Protein AF-A0A1C9CAT0-F1 (afdb_monomer)

Radius of gyration: 14.09 Å; Cα contacts (8 Å, |Δi|>4): 28; chains: 1; bounding box: 31×22×40 Å

Nearest PDB structures (foldseek):
  7unv-assembly1_1  TM=9.222E-01  e=6.696E-03  Pseudomonas aeruginosa PAO1
  7unw-assembly1_1  TM=9.213E-01  e=6.696E-03  Pseudomonas aeruginosa PAO1
  6qul-assembly1_Z  TM=9.360E-01  e=9.961E-03  Escherichia coli
  7n2u-assembly1_Lc  TM=9.494E-01  e=1.215E-02  Escherichia coli K-12
  8a57-assembly1_2  TM=9.272E-01  e=1.298E-02  Listeria monocytogenes EGD-e

Sequence (65 aa):
MNNNINKLDIEKLQQEIINIKKILLDYRVKQATKQPIKSHEIKKYKKELVRIITIEHQQIIKSNN

Structure (mmCIF, N/CA/C/O backbone):
data_AF-A0A1C9CAT0-F1
#
_entry.id   AF-A0A1C9CAT0-F1
#
loop_
_atom_site.group_PDB
_atom_site.id
_atom_site.type_symbol
_atom_site.label_atom_id
_atom_site.label_alt_id
_atom_site.label_comp_id
_atom_site.label_asym_id
_atom_site.label_entity_id
_atom_site.label_seq_id
_atom_site.pdbx_PDB_ins_code
_atom_site.Cartn_x
_atom_site.Cartn_y
_atom_site.Cartn_z
_atom_site.occupancy
_atom_site.B_iso_or_equiv
_atom_site.auth_seq_id
_atom_site.auth_comp_id
_atom_site.auth_asym_id
_atom_site.auth_atom_id
_atom_site.pdbx_PDB_model_num
ATOM 1 N N . MET A 1 1 ? -7.548 14.766 -5.062 1.00 41.09 1 MET A N 1
ATOM 2 C CA . MET A 1 1 ? -7.491 13.806 -3.934 1.00 41.09 1 MET A CA 1
ATOM 3 C C . MET A 1 1 ? -8.847 13.843 -3.252 1.00 41.09 1 MET A C 1
ATOM 5 O O . MET A 1 1 ? -9.277 14.925 -2.882 1.00 41.09 1 MET A O 1
ATOM 9 N N . ASN A 1 2 ? -9.547 12.711 -3.171 1.00 41.53 2 ASN A N 1
ATOM 10 C CA . ASN A 1 2 ? -10.919 12.659 -2.662 1.00 41.53 2 ASN A CA 1
ATOM 11 C C . ASN A 1 2 ? -10.928 12.859 -1.139 1.00 41.53 2 ASN A C 1
ATOM 13 O O . ASN A 1 2 ? -10.458 12.011 -0.385 1.00 41.53 2 ASN A O 1
ATOM 17 N N . ASN A 1 3 ? -11.469 13.989 -0.684 1.00 54.78 3 ASN A N 1
ATOM 18 C CA . ASN A 1 3 ? -11.498 14.398 0.726 1.00 54.78 3 ASN A CA 1
ATOM 19 C C . ASN A 1 3 ? -12.544 13.646 1.585 1.00 54.78 3 ASN A C 1
ATOM 21 O O . ASN A 1 3 ? -12.778 14.032 2.722 1.00 54.78 3 ASN A O 1
ATOM 25 N N . ASN A 1 4 ? -13.154 12.567 1.075 1.00 58.12 4 ASN A N 1
ATOM 26 C CA . ASN A 1 4 ? -14.294 11.877 1.703 1.00 58.12 4 ASN A CA 1
ATOM 27 C C . ASN A 1 4 ? -14.050 10.388 2.024 1.00 58.12 4 ASN A C 1
ATOM 29 O O . ASN A 1 4 ? -15.006 9.646 2.224 1.00 58.12 4 ASN A O 1
ATOM 33 N N . ILE A 1 5 ? -12.793 9.933 2.114 1.00 61.62 5 ILE A N 1
ATOM 34 C CA . ILE A 1 5 ? -12.479 8.527 2.466 1.00 61.62 5 ILE A CA 1
ATOM 35 C C . ILE A 1 5 ? -13.031 8.164 3.859 1.00 61.62 5 ILE A C 1
ATOM 37 O O . ILE A 1 5 ? -13.430 7.032 4.095 1.00 61.62 5 ILE A O 1
ATOM 41 N N . ASN A 1 6 ? -13.162 9.147 4.752 1.00 60.00 6 ASN A N 1
ATOM 42 C CA . ASN A 1 6 ? -13.655 8.951 6.119 1.00 60.00 6 ASN A CA 1
ATOM 43 C C . ASN A 1 6 ? -15.132 8.514 6.205 1.00 60.00 6 ASN A C 1
ATOM 45 O O . ASN A 1 6 ? -15.574 8.139 7.286 1.00 60.00 6 ASN A O 1
ATOM 49 N N . LYS A 1 7 ? -15.895 8.594 5.104 1.00 68.94 7 LYS A N 1
ATOM 50 C CA . LYS A 1 7 ? -17.307 8.171 5.029 1.00 68.94 7 LYS A CA 1
ATOM 51 C C . LYS A 1 7 ? -17.499 6.825 4.325 1.00 68.94 7 LYS A C 1
ATOM 53 O O . LYS A 1 7 ? -18.637 6.423 4.100 1.00 68.94 7 LYS A O 1
ATOM 58 N N . LEU A 1 8 ? -16.416 6.175 3.897 1.00 72.75 8 LEU A N 1
ATOM 59 C CA . LEU A 1 8 ? -16.514 4.852 3.294 1.00 72.75 8 LEU A CA 1
ATOM 60 C C . LEU A 1 8 ? -16.820 3.816 4.370 1.00 72.75 8 LEU A C 1
ATOM 62 O O . LEU A 1 8 ? -16.315 3.896 5.488 1.00 72.75 8 LEU A O 1
ATOM 66 N N . ASP A 1 9 ? -17.647 2.860 3.968 1.00 84.69 9 ASP A N 1
ATOM 67 C CA . ASP A 1 9 ? -17.908 1.635 4.704 1.00 84.69 9 ASP A CA 1
ATOM 68 C C . ASP A 1 9 ? -16.628 0.792 4.814 1.00 84.69 9 ASP A C 1
ATOM 70 O O . ASP A 1 9 ? -15.785 0.826 3.907 1.00 84.69 9 ASP A O 1
ATOM 74 N N . ILE A 1 10 ? -16.491 0.028 5.896 1.00 86.50 10 ILE A N 1
ATOM 75 C CA . ILE A 1 10 ? -15.307 -0.794 6.185 1.00 86.50 10 ILE A CA 1
ATOM 76 C C . ILE A 1 10 ? -15.054 -1.771 5.033 1.00 86.50 10 I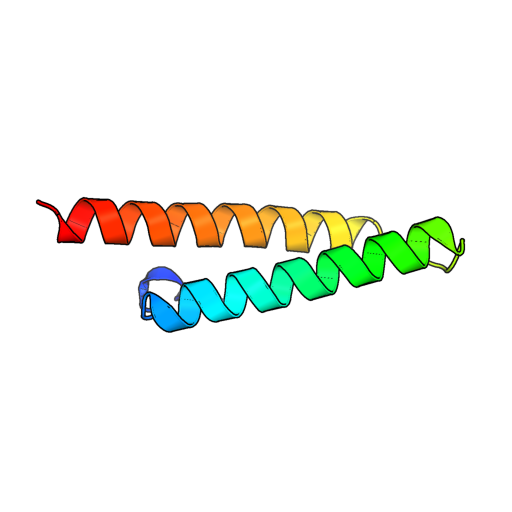LE A C 1
ATOM 78 O O . ILE A 1 10 ? -13.923 -1.886 4.560 1.00 86.50 10 ILE A O 1
ATOM 82 N N . GLU A 1 11 ? -16.108 -2.387 4.493 1.00 88.81 11 GLU A N 1
ATOM 83 C CA . GLU A 1 11 ? -16.005 -3.291 3.341 1.00 88.81 11 GLU A CA 1
ATOM 84 C C . GLU A 1 11 ? -15.411 -2.594 2.108 1.00 88.81 11 GLU A C 1
ATOM 86 O O . GLU A 1 11 ? -14.574 -3.150 1.391 1.00 88.81 11 GLU A O 1
ATOM 91 N N . LYS A 1 12 ? -15.780 -1.329 1.877 1.00 90.06 12 LYS A N 1
ATOM 92 C CA . LYS A 1 12 ? -15.233 -0.539 0.766 1.00 90.06 12 LYS A CA 1
ATOM 93 C C . LYS A 1 12 ? -13.780 -0.149 1.008 1.00 90.06 12 LYS A C 1
ATOM 95 O O . LYS A 1 12 ? -12.999 -0.141 0.057 1.00 90.06 12 LYS A O 1
ATOM 100 N N . LEU A 1 13 ? -13.401 0.154 2.252 1.00 91.00 13 LEU A N 1
ATOM 101 C CA . LEU A 1 13 ? -12.000 0.399 2.611 1.00 91.00 13 LEU A CA 1
ATOM 102 C C . LEU A 1 13 ? -11.151 -0.854 2.358 1.00 91.00 13 LEU A C 1
ATOM 104 O O . LEU A 1 13 ? -10.086 -0.756 1.749 1.00 91.00 13 LEU A O 1
ATOM 108 N N . GLN A 1 14 ? -11.649 -2.032 2.733 1.00 93.19 14 GLN A N 1
ATOM 109 C CA . GLN A 1 14 ? -10.974 -3.310 2.493 1.00 93.19 14 GLN A CA 1
ATOM 110 C C . GLN A 1 14 ? -10.835 -3.623 1.005 1.00 93.19 14 GLN A C 1
ATOM 112 O O . GLN A 1 14 ? -9.750 -4.002 0.546 1.00 93.19 14 GLN A O 1
ATOM 117 N N . GLN A 1 15 ? -11.897 -3.403 0.230 1.00 95.19 15 GLN A N 1
ATOM 118 C CA . GLN A 1 15 ? -11.847 -3.572 -1.217 1.00 95.19 15 GLN A CA 1
ATOM 119 C C . GLN A 1 15 ? -10.794 -2.650 -1.849 1.00 95.19 15 GLN A C 1
ATOM 121 O O . GLN A 1 15 ? -10.025 -3.082 -2.713 1.00 95.19 15 GLN A O 1
ATOM 126 N N . GLU A 1 16 ? -10.698 -1.406 -1.380 1.00 93.81 16 GLU A N 1
ATOM 127 C CA . GLU A 1 16 ? -9.716 -0.450 -1.884 1.00 93.81 16 GLU A CA 1
ATOM 128 C C . GLU A 1 16 ? -8.278 -0.810 -1.480 1.00 93.81 16 GLU A C 1
ATOM 130 O O . GLU A 1 16 ? -7.359 -0.721 -2.299 1.00 93.81 16 GLU A O 1
ATOM 135 N N . ILE A 1 17 ? -8.071 -1.330 -0.266 1.00 95.50 17 ILE A N 1
ATOM 136 C CA . ILE A 1 17 ? -6.781 -1.895 0.160 1.00 95.50 17 ILE A CA 1
ATOM 137 C C . ILE A 1 17 ? -6.340 -3.007 -0.799 1.00 95.50 17 ILE A C 1
ATOM 139 O O . ILE A 1 17 ? -5.175 -3.044 -1.211 1.00 95.50 17 ILE A O 1
ATOM 143 N N . ILE A 1 18 ? -7.250 -3.913 -1.169 1.00 97.06 18 ILE A N 1
ATOM 144 C CA . ILE A 1 18 ? -6.960 -5.004 -2.110 1.00 97.06 18 ILE A CA 1
ATOM 145 C C . ILE A 1 18 ? -6.605 -4.440 -3.490 1.00 97.06 18 ILE A C 1
ATOM 147 O O . ILE A 1 18 ? -5.616 -4.874 -4.090 1.00 97.06 18 ILE A O 1
ATOM 151 N N . ASN A 1 19 ? -7.359 -3.455 -3.980 1.00 96.94 19 ASN A N 1
ATOM 152 C CA . ASN A 1 19 ? -7.104 -2.812 -5.270 1.00 96.94 19 ASN A CA 1
ATOM 153 C C . ASN A 1 19 ? -5.710 -2.169 -5.313 1.00 96.94 19 ASN A C 1
ATOM 155 O O . ASN A 1 19 ? -4.924 -2.439 -6.225 1.00 96.94 19 ASN A O 1
ATOM 159 N N . ILE A 1 20 ? -5.347 -1.397 -4.287 1.00 96.69 20 ILE A N 1
ATOM 160 C CA . ILE A 1 20 ? -4.034 -0.744 -4.213 1.00 96.69 20 ILE A CA 1
ATOM 161 C C . ILE A 1 20 ? -2.907 -1.775 -4.088 1.00 96.69 20 ILE A C 1
ATOM 163 O O . ILE A 1 20 ? -1.859 -1.627 -4.722 1.00 96.69 20 ILE A O 1
ATOM 167 N N . LYS A 1 21 ? -3.107 -2.860 -3.327 1.00 97.38 21 LYS A N 1
ATOM 168 C CA . LYS A 1 21 ? -2.134 -3.963 -3.248 1.00 97.38 21 LYS A CA 1
ATOM 169 C C . LYS A 1 21 ? -1.899 -4.616 -4.615 1.00 97.38 21 LYS A C 1
ATOM 171 O O . LYS A 1 2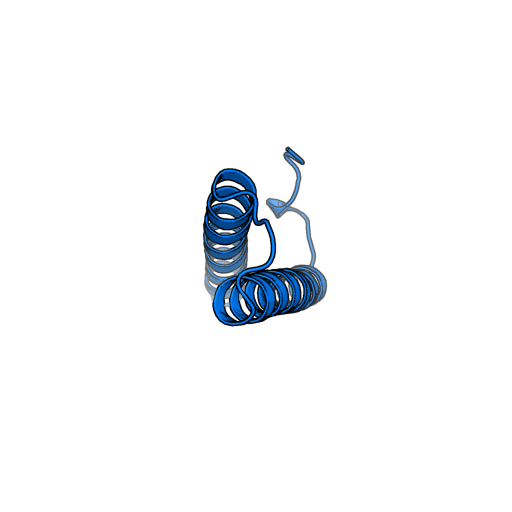1 ? -0.744 -4.880 -4.949 1.00 97.38 21 LYS A O 1
ATOM 176 N N . LYS A 1 22 ? -2.948 -4.819 -5.423 1.00 98.00 22 LYS A N 1
ATOM 177 C CA . LYS A 1 22 ? -2.824 -5.328 -6.804 1.00 98.00 22 LYS A CA 1
ATOM 178 C C . LYS A 1 22 ? -2.019 -4.375 -7.691 1.00 98.00 22 LYS A C 1
ATOM 180 O O . LYS A 1 22 ? -1.115 -4.820 -8.390 1.00 98.00 22 LYS A O 1
ATOM 185 N N . ILE A 1 23 ? -2.282 -3.071 -7.607 1.00 96.56 23 ILE A N 1
ATOM 186 C CA . ILE A 1 23 ? -1.527 -2.048 -8.352 1.00 96.56 23 ILE A CA 1
ATOM 187 C C . ILE A 1 23 ? -0.043 -2.066 -7.956 1.00 96.56 23 ILE A C 1
ATOM 189 O O . ILE A 1 23 ? 0.843 -2.046 -8.807 1.00 96.56 23 ILE A O 1
ATOM 193 N N . LEU A 1 24 ? 0.256 -2.138 -6.657 1.00 96.75 24 LEU A N 1
ATOM 194 C CA . LEU A 1 24 ? 1.636 -2.217 -6.175 1.00 96.75 24 LEU A CA 1
ATOM 195 C C . LEU A 1 24 ? 2.333 -3.516 -6.602 1.00 96.75 24 LEU A C 1
ATOM 197 O O . LEU A 1 24 ? 3.540 -3.489 -6.847 1.00 96.75 24 LEU A O 1
ATOM 201 N N . LEU A 1 25 ? 1.604 -4.631 -6.701 1.00 97.25 25 LEU A N 1
ATOM 202 C CA . LEU A 1 25 ? 2.126 -5.887 -7.239 1.00 97.25 25 LEU A CA 1
ATOM 203 C C . LEU A 1 25 ? 2.489 -5.744 -8.721 1.00 97.25 25 LEU A C 1
ATOM 205 O O . LEU A 1 25 ? 3.601 -6.105 -9.098 1.00 97.25 25 LEU A O 1
ATOM 209 N N . ASP A 1 26 ? 1.608 -5.154 -9.527 1.00 96.62 26 ASP A N 1
ATOM 210 C CA . ASP A 1 26 ? 1.876 -4.864 -10.940 1.00 96.62 26 ASP A CA 1
ATOM 211 C C . ASP A 1 26 ? 3.142 -4.006 -11.100 1.00 96.62 26 ASP A C 1
ATOM 213 O O . ASP A 1 26 ? 4.052 -4.370 -11.843 1.00 96.62 26 ASP A O 1
ATOM 217 N N . TYR A 1 27 ? 3.298 -2.943 -10.304 1.00 96.12 27 TYR A N 1
ATOM 218 C CA . TYR A 1 27 ? 4.532 -2.148 -10.316 1.00 96.12 27 TYR A CA 1
ATOM 219 C C . TYR A 1 27 ? 5.792 -2.957 -9.979 1.00 96.12 27 TYR A C 1
ATOM 221 O O . TYR A 1 27 ? 6.844 -2.697 -10.565 1.00 96.12 27 TYR A O 1
ATOM 229 N N . ARG A 1 28 ? 5.717 -3.934 -9.065 1.00 95.06 28 ARG A N 1
ATOM 230 C CA . ARG A 1 28 ? 6.856 -4.818 -8.747 1.00 95.06 28 ARG A CA 1
ATOM 231 C C . ARG A 1 28 ? 7.191 -5.744 -9.912 1.00 95.06 28 ARG A C 1
ATOM 233 O O . ARG A 1 28 ? 8.368 -5.909 -10.219 1.00 95.06 28 ARG A O 1
ATOM 240 N N . VAL A 1 29 ? 6.182 -6.301 -10.583 1.00 96.94 29 VAL A N 1
ATOM 241 C CA . VAL A 1 29 ? 6.377 -7.134 -11.782 1.00 96.94 29 VAL A CA 1
ATOM 242 C C . VAL A 1 29 ? 7.013 -6.309 -12.902 1.00 96.94 29 VAL A C 1
ATOM 244 O O . VAL A 1 29 ? 8.000 -6.734 -13.505 1.00 96.94 29 VAL A O 1
ATOM 247 N N . LYS A 1 30 ? 6.521 -5.089 -13.131 1.00 95.25 30 LYS A N 1
ATOM 248 C CA . LYS A 1 30 ? 7.087 -4.151 -14.111 1.00 95.25 30 LYS A CA 1
ATOM 249 C C . LYS A 1 30 ? 8.532 -3.779 -13.786 1.00 95.25 30 LYS A C 1
ATOM 251 O O . LYS A 1 30 ? 9.383 -3.772 -14.669 1.00 95.25 30 LYS A O 1
ATOM 256 N N . GLN A 1 31 ? 8.836 -3.537 -12.511 1.00 93.88 31 GLN A N 1
ATOM 257 C CA . GLN A 1 31 ? 10.199 -3.264 -12.059 1.00 93.88 31 GLN A CA 1
ATOM 258 C C . GLN A 1 31 ? 11.130 -4.462 -12.295 1.00 93.88 31 GLN A C 1
ATOM 260 O O . GLN A 1 31 ? 12.230 -4.284 -12.814 1.00 93.88 31 GLN A O 1
ATOM 265 N N . ALA A 1 32 ? 10.685 -5.674 -11.955 1.00 96.12 32 ALA A N 1
ATOM 266 C CA . ALA A 1 32 ? 11.458 -6.900 -12.158 1.00 96.12 32 ALA A CA 1
ATOM 267 C C . ALA A 1 32 ? 11.719 -7.180 -13.647 1.00 96.12 32 ALA A C 1
ATOM 269 O O . ALA A 1 32 ? 12.807 -7.608 -14.021 1.00 96.12 32 ALA 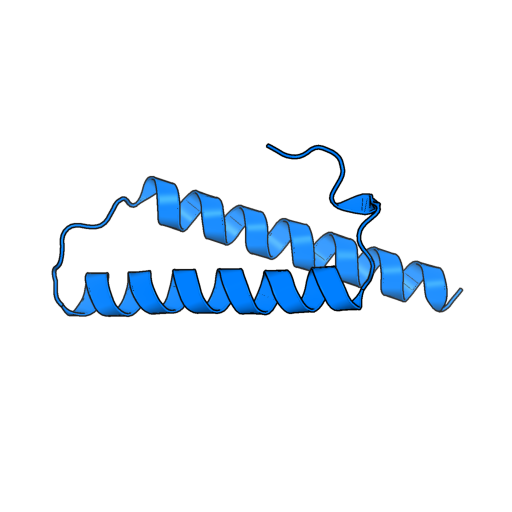A O 1
ATOM 270 N N . THR A 1 33 ? 10.748 -6.868 -14.507 1.00 96.94 33 THR A N 1
ATOM 271 C CA . THR A 1 33 ? 10.854 -7.015 -15.968 1.00 96.94 33 THR A CA 1
ATOM 272 C C . THR A 1 33 ? 11.544 -5.831 -16.655 1.00 96.94 33 THR A C 1
ATOM 274 O O . THR A 1 33 ? 11.598 -5.787 -17.882 1.00 96.94 33 THR A O 1
ATOM 277 N N . LYS A 1 34 ? 12.096 -4.876 -15.888 1.00 93.44 34 LYS A N 1
ATOM 278 C CA . LYS A 1 34 ? 12.754 -3.651 -16.384 1.00 93.44 34 LYS A CA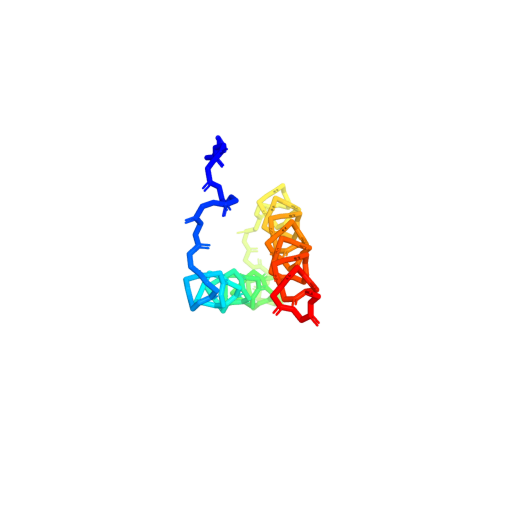 1
ATOM 279 C C . LYS A 1 34 ? 11.873 -2.814 -17.324 1.00 93.44 34 LYS A C 1
ATOM 281 O O . LYS A 1 34 ? 12.380 -2.073 -18.164 1.00 93.44 34 LYS A O 1
ATOM 286 N N . GLN A 1 35 ? 10.554 -2.908 -17.173 1.00 93.75 35 GLN A N 1
ATOM 287 C CA . GLN A 1 35 ? 9.619 -2.048 -17.884 1.00 93.75 35 GLN A CA 1
ATOM 288 C C . GLN A 1 35 ? 9.697 -0.610 -17.347 1.00 93.75 35 GLN A C 1
ATOM 290 O O . GLN A 1 35 ? 10.014 -0.397 -16.171 1.00 93.75 35 GLN A O 1
ATOM 295 N N . PRO A 1 36 ? 9.387 0.399 -18.179 1.00 92.12 36 PRO A N 1
ATOM 296 C CA . PRO A 1 36 ? 9.367 1.785 -17.734 1.00 92.12 36 PRO A CA 1
ATOM 297 C C . PRO A 1 36 ? 8.292 1.986 -16.658 1.00 92.12 36 PRO A C 1
ATOM 299 O O . PRO A 1 36 ? 7.102 1.773 -16.890 1.00 92.12 36 PRO A O 1
ATOM 302 N N . ILE A 1 37 ? 8.713 2.429 -15.472 1.00 93.62 37 ILE A N 1
ATOM 303 C CA . ILE A 1 37 ? 7.830 2.698 -14.333 1.00 93.62 37 ILE A CA 1
ATOM 304 C C . ILE A 1 37 ? 7.958 4.140 -13.853 1.00 93.62 37 ILE A C 1
ATOM 306 O O . ILE A 1 37 ? 9.031 4.741 -13.855 1.00 93.62 37 ILE A O 1
ATOM 310 N N . LYS A 1 38 ? 6.840 4.697 -13.387 1.00 92.75 38 LYS A N 1
ATOM 311 C CA . LYS A 1 38 ? 6.787 6.033 -12.792 1.00 92.75 38 LYS A CA 1
ATOM 312 C C . LYS A 1 38 ? 6.951 5.928 -11.277 1.00 92.75 38 LYS A C 1
ATOM 314 O O . LYS A 1 38 ? 5.998 5.631 -10.561 1.00 92.75 38 LYS A O 1
ATOM 319 N N . SER A 1 39 ? 8.147 6.218 -10.764 1.00 91.50 39 SER A N 1
ATOM 320 C CA . SER A 1 39 ? 8.453 6.120 -9.324 1.00 91.50 39 SER A CA 1
ATOM 321 C C . SER A 1 39 ? 7.537 6.976 -8.436 1.00 91.50 39 SER A C 1
ATOM 323 O O . SER A 1 39 ? 7.221 6.587 -7.310 1.00 91.50 39 SER A O 1
ATOM 325 N N . HIS A 1 40 ? 7.074 8.129 -8.936 1.00 93.94 40 HIS A N 1
ATOM 326 C CA . HIS A 1 40 ? 6.144 8.995 -8.205 1.00 93.94 40 HIS A CA 1
ATOM 327 C C . HIS A 1 40 ? 4.766 8.349 -8.008 1.00 93.94 40 HIS A C 1
ATOM 329 O O . HIS A 1 40 ? 4.178 8.517 -6.940 1.00 93.94 40 HIS A O 1
ATOM 335 N N . GLU A 1 41 ? 4.290 7.555 -8.971 1.00 93.56 41 GLU A N 1
ATOM 336 C CA . GLU A 1 41 ? 3.029 6.819 -8.842 1.00 93.56 41 GLU A CA 1
ATOM 337 C C . GLU A 1 41 ? 3.144 5.743 -7.760 1.00 93.56 41 GLU A C 1
ATOM 339 O O . GLU A 1 41 ? 2.297 5.665 -6.874 1.00 93.56 41 GLU A O 1
ATOM 344 N N . ILE A 1 42 ? 4.247 4.990 -7.725 1.00 94.69 42 ILE A N 1
ATOM 345 C CA . ILE A 1 42 ? 4.490 3.997 -6.664 1.00 94.69 42 ILE A CA 1
ATOM 346 C C . ILE A 1 42 ? 4.465 4.667 -5.282 1.00 94.69 42 ILE A C 1
ATOM 348 O O . ILE A 1 42 ? 3.838 4.163 -4.347 1.00 94.69 42 ILE A O 1
ATOM 352 N N . LYS A 1 43 ? 5.129 5.823 -5.138 1.00 95.44 43 LYS A N 1
ATOM 353 C CA . LYS A 1 43 ? 5.131 6.596 -3.885 1.00 95.44 43 LYS A CA 1
ATOM 354 C C . LYS A 1 43 ? 3.723 7.062 -3.503 1.00 95.44 43 LYS A C 1
ATOM 356 O O . LYS A 1 43 ? 3.377 7.011 -2.323 1.00 95.44 43 LYS A O 1
ATOM 361 N N . LYS A 1 44 ? 2.926 7.505 -4.475 1.00 96.00 44 LYS A N 1
ATOM 362 C CA . LYS A 1 44 ? 1.535 7.930 -4.282 1.00 96.00 44 LYS A CA 1
ATOM 363 C C . LYS A 1 44 ? 0.668 6.777 -3.767 1.00 96.00 44 LYS A C 1
ATOM 365 O O . LYS A 1 44 ? 0.091 6.921 -2.694 1.00 96.00 44 LYS A O 1
ATOM 370 N N . TYR A 1 45 ? 0.678 5.625 -4.437 1.00 96.00 45 TYR A N 1
ATOM 371 C CA . TYR A 1 45 ? -0.109 4.455 -4.022 1.00 96.00 45 TYR A CA 1
ATOM 372 C C . TYR A 1 45 ? 0.318 3.903 -2.658 1.00 96.00 45 TYR A C 1
ATOM 374 O O . TYR A 1 45 ? -0.527 3.513 -1.858 1.00 96.00 45 TYR A O 1
ATOM 382 N N . LYS A 1 46 ? 1.618 3.926 -2.328 1.00 95.88 46 LYS A N 1
ATOM 383 C CA . LYS A 1 46 ? 2.085 3.561 -0.978 1.00 95.88 46 LYS A CA 1
ATOM 384 C C . LYS A 1 46 ? 1.517 4.489 0.099 1.00 95.88 46 LYS A C 1
ATOM 386 O O . LYS A 1 46 ?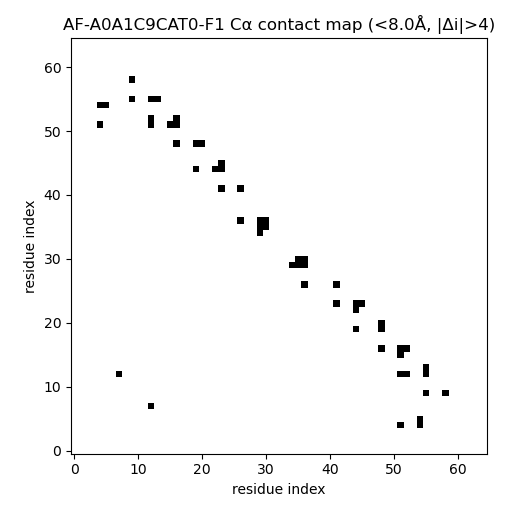 1.070 4.010 1.136 1.00 95.88 46 LYS A O 1
ATOM 391 N N . LYS A 1 47 ? 1.533 5.807 -0.136 1.00 96.25 47 LYS A N 1
ATOM 392 C CA . LYS A 1 47 ? 0.953 6.785 0.801 1.00 96.25 47 LYS A CA 1
ATOM 393 C C . LYS A 1 47 ? -0.554 6.590 0.958 1.00 96.25 47 LYS A C 1
ATOM 395 O O . LYS A 1 47 ? -1.069 6.692 2.066 1.00 96.25 47 LYS A O 1
ATOM 400 N N . GLU A 1 48 ? -1.240 6.316 -0.144 1.00 94.44 48 GLU A N 1
ATOM 401 C CA . GLU A 1 48 ? -2.679 6.068 -0.159 1.00 94.44 48 GLU A CA 1
ATOM 402 C C . GLU A 1 48 ? -3.050 4.801 0.617 1.00 94.44 48 GLU A C 1
ATOM 404 O O . GLU A 1 48 ? -3.939 4.852 1.463 1.00 94.44 48 GLU A O 1
ATOM 409 N N . LEU A 1 49 ? -2.289 3.715 0.437 1.00 96.38 49 LEU A N 1
ATOM 410 C CA . LEU A 1 49 ? -2.459 2.479 1.200 1.00 96.38 49 LEU A CA 1
ATOM 411 C C . LEU A 1 49 ? -2.357 2.721 2.710 1.00 96.38 49 LEU A C 1
ATOM 413 O O . LEU A 1 49 ? -3.233 2.301 3.459 1.00 96.38 49 LEU A O 1
ATOM 417 N N . VAL A 1 50 ? -1.304 3.419 3.152 1.00 95.88 50 VAL A N 1
ATOM 418 C CA . VAL A 1 50 ? -1.113 3.739 4.577 1.00 95.88 50 VAL A CA 1
ATOM 419 C C . VAL A 1 50 ? -2.291 4.554 5.106 1.00 95.88 50 VAL A C 1
ATOM 421 O O . VAL A 1 50 ? -2.831 4.223 6.155 1.00 95.88 50 VAL A O 1
ATOM 424 N N . ARG A 1 51 ? -2.736 5.573 4.359 1.00 94.19 51 ARG A N 1
ATOM 425 C CA . ARG A 1 51 ? -3.874 6.414 4.753 1.00 94.19 51 ARG A CA 1
ATOM 426 C C . ARG A 1 51 ? -5.151 5.595 4.953 1.00 94.19 51 ARG A C 1
ATOM 428 O O . ARG A 1 51 ? -5.846 5.812 5.940 1.00 94.19 51 ARG A O 1
ATOM 435 N N . ILE A 1 52 ? -5.461 4.687 4.031 1.00 93.50 52 ILE A N 1
ATOM 436 C CA . ILE A 1 52 ? -6.684 3.876 4.097 1.00 93.50 52 ILE A CA 1
ATOM 437 C C . ILE A 1 52 ? -6.629 2.903 5.279 1.00 93.50 52 ILE A C 1
ATOM 439 O O . ILE A 1 52 ? -7.593 2.837 6.033 1.00 93.50 52 ILE A O 1
ATOM 443 N N . ILE A 1 53 ? -5.489 2.240 5.504 1.00 94.50 53 ILE A N 1
ATOM 444 C CA . ILE A 1 53 ? -5.292 1.344 6.659 1.00 94.50 53 ILE A CA 1
ATOM 445 C C . ILE A 1 53 ? -5.461 2.107 7.979 1.00 94.50 53 ILE A C 1
ATOM 447 O O . ILE A 1 53 ? -6.087 1.610 8.911 1.00 94.50 53 ILE A O 1
ATOM 451 N N . THR A 1 54 ? -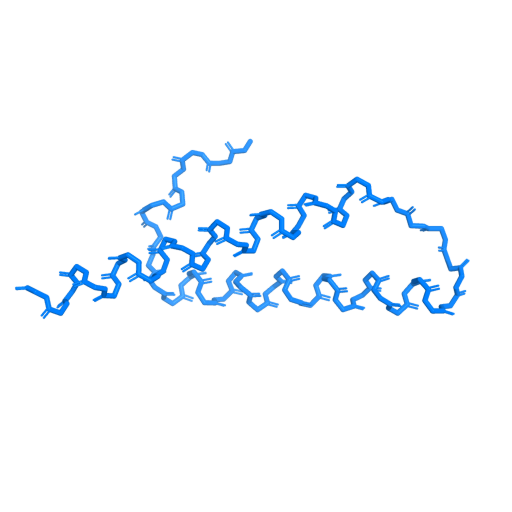4.928 3.329 8.072 1.00 94.50 54 THR A N 1
ATOM 452 C CA . THR A 1 54 ? -5.109 4.166 9.266 1.00 94.50 54 THR A CA 1
ATOM 453 C C . THR A 1 54 ? -6.582 4.481 9.521 1.00 94.50 54 THR A C 1
ATOM 455 O O . THR A 1 54 ? -7.029 4.375 10.660 1.00 94.50 54 THR A O 1
ATOM 458 N N . ILE A 1 55 ? -7.337 4.849 8.482 1.00 91.88 55 ILE A N 1
ATOM 459 C 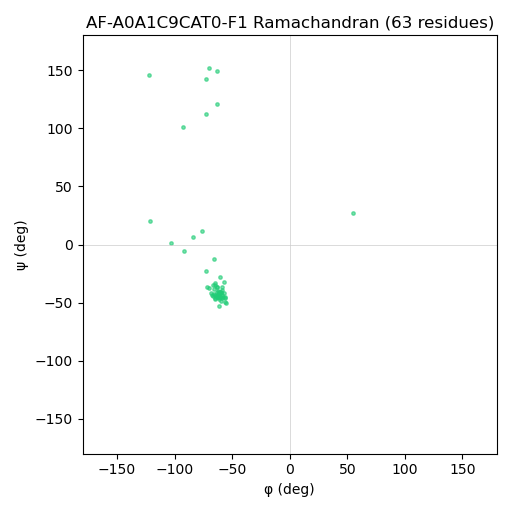CA . ILE A 1 55 ? -8.767 5.165 8.605 1.00 91.88 55 ILE A CA 1
ATOM 460 C C . ILE A 1 55 ? -9.561 3.920 9.013 1.00 91.88 55 ILE A C 1
ATOM 462 O O . ILE A 1 55 ? -10.362 4.002 9.941 1.00 91.88 55 ILE A O 1
ATOM 466 N N . GLU A 1 56 ? -9.309 2.775 8.373 1.00 92.31 56 GLU A N 1
ATOM 467 C CA . GLU A 1 56 ? -9.935 1.492 8.724 1.00 92.31 56 GLU A CA 1
ATOM 468 C C . GLU A 1 56 ? -9.702 1.163 10.205 1.00 92.31 56 GLU A C 1
ATOM 470 O O . GLU A 1 56 ? -10.646 0.914 10.953 1.00 92.31 56 GLU A O 1
ATOM 475 N N . HIS A 1 57 ? -8.452 1.248 10.662 1.00 93.31 57 HIS A N 1
ATOM 476 C CA . HIS A 1 57 ? -8.102 0.957 12.048 1.00 93.31 57 HIS A CA 1
ATOM 477 C C . HIS A 1 57 ? -8.793 1.901 13.044 1.00 93.31 57 HIS A C 1
ATOM 479 O O . HIS A 1 57 ? -9.310 1.455 14.068 1.00 93.31 57 HIS A O 1
ATOM 485 N N . GLN A 1 58 ? -8.853 3.200 12.733 1.00 91.69 58 GLN A N 1
ATOM 486 C CA . GLN A 1 58 ? -9.566 4.185 13.552 1.00 91.69 58 GLN A CA 1
ATOM 487 C C . GLN A 1 58 ? -11.070 3.894 13.633 1.00 91.69 58 GLN A C 1
ATOM 489 O O . GLN A 1 58 ? -11.658 4.039 14.705 1.00 91.69 58 GLN A O 1
ATOM 494 N N . GLN A 1 59 ? -11.695 3.475 12.528 1.00 90.00 59 GLN A N 1
ATOM 495 C CA . GLN A 1 59 ? -13.109 3.094 12.513 1.00 90.00 59 GLN A CA 1
ATOM 496 C C . GLN A 1 59 ? -13.369 1.845 13.363 1.00 90.00 59 GLN A C 1
ATOM 498 O O . GLN A 1 59 ? -14.314 1.843 14.148 1.00 90.00 59 GLN A O 1
ATOM 503 N N . ILE A 1 60 ? -12.503 0.830 13.276 1.00 89.56 60 ILE A N 1
ATOM 504 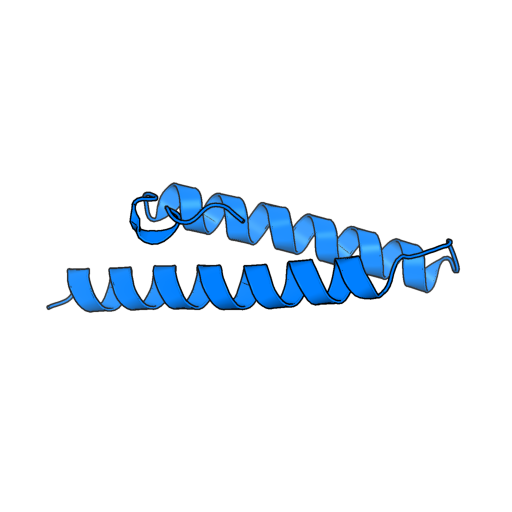C CA . ILE A 1 60 ? -12.605 -0.392 14.090 1.00 89.56 60 ILE A CA 1
ATOM 505 C C . ILE A 1 60 ? -12.482 -0.063 15.584 1.00 89.56 60 ILE A C 1
ATOM 507 O O . ILE A 1 60 ? -13.318 -0.494 16.373 1.00 89.56 60 ILE A O 1
ATOM 511 N N . ILE A 1 61 ? -11.490 0.745 15.981 1.00 92.56 61 ILE A N 1
ATOM 512 C CA . ILE A 1 61 ? -11.336 1.177 17.383 1.00 92.56 61 ILE A CA 1
ATOM 513 C C . ILE A 1 61 ? -12.581 1.926 17.863 1.00 92.56 61 ILE A C 1
ATOM 515 O O . ILE A 1 61 ? -13.045 1.690 18.974 1.00 92.56 61 ILE A O 1
ATOM 519 N N . LYS A 1 62 ? -13.129 2.823 17.034 1.00 89.00 62 LYS A N 1
ATOM 520 C CA . LYS A 1 62 ? -14.343 3.572 17.374 1.00 89.00 62 LYS A CA 1
ATOM 521 C C . LYS A 1 62 ? -15.564 2.661 17.520 1.00 89.00 62 LYS A C 1
ATOM 523 O O . LYS A 1 62 ? -16.409 2.956 18.346 1.00 89.00 62 LYS A O 1
ATOM 528 N N . SER A 1 63 ? -15.668 1.599 16.724 1.00 86.25 63 SER A N 1
ATOM 529 C CA . SER A 1 63 ? -16.781 0.646 16.804 1.00 86.25 63 SER A CA 1
ATOM 530 C C . SER A 1 63 ? -16.719 -0.262 18.037 1.00 86.25 63 SER A C 1
ATOM 532 O O . SER A 1 63 ? -17.742 -0.827 1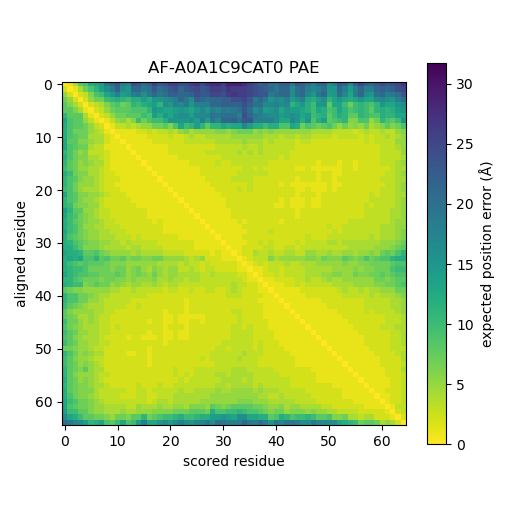8.409 1.00 86.25 63 SER A O 1
ATOM 534 N N . ASN A 1 64 ? -15.534 -0.448 18.623 1.00 78.38 64 ASN A N 1
ATOM 535 C CA . ASN A 1 64 ? -15.311 -1.324 19.776 1.00 78.38 64 ASN A CA 1
ATOM 536 C C . ASN A 1 64 ? -15.427 -0.600 21.134 1.00 78.38 64 ASN A C 1
ATOM 538 O O . ASN A 1 64 ? -15.317 -1.260 22.166 1.00 78.38 64 ASN A O 1
ATOM 542 N N . ASN A 1 65 ? -15.601 0.726 21.131 1.00 62.31 65 ASN A N 1
ATOM 543 C CA . ASN A 1 65 ? -15.844 1.568 22.310 1.00 62.31 65 ASN A CA 1
ATOM 544 C C . ASN A 1 65 ? -17.302 2.029 22.338 1.00 62.31 65 ASN A C 1
ATOM 546 O O . ASN A 1 65 ? -17.842 2.162 23.455 1.00 62.31 65 ASN A O 1
#

InterPro domains:
  IPR001854 Large ribosomal subunit protein uL29 [MF_00374] (1-59)
  IPR001854 Large ribosomal subunit protein uL29 [PF00831] (4-58)
  IPR001854 Large ribosomal subunit protein uL29 [TIGR00012] (5-58)
  IPR036049 Large ribosomal subunit protein uL29 superfamily [G3DSA:1.10.287.310] (2-60)
  IPR036049 Large ribosomal subunit protein uL29 superfamily [SSF46561] (4-59)

Foldseek 3Di:
DDPCLLVDDLVVLVVVLVVLVVVLVVQVVCVVVVHDDDVVVNVVSVVVNVVSVVSSVVVVVVVVD

Secondary structure (DSSP, 8-state):
--TTGGGS-HHHHHHHHHHHHHHHHHHHHHHHTT----HHHHHHHHHHHHHHHHHHHHHHHHHT-

Solvent-accessible surface area (backbone atoms only — not comparable to full-atom values): 3903 Å² total; per-residue (Å²): 132,82,92,60,67,90,75,56,53,67,69,57,52,52,51,49,51,51,51,50,51,51,52,54,49,52,52,50,53,35,56,76,70,69,46,96,74,62,68,68,57,56,54,48,53,53,53,50,47,53,52,50,54,52,51,50,53,53,52,52,55,60,73,76,107

pLDDT: mean 88.63, std 13.31, range [41.09, 98.0]

Organism: NCBI:txid202687

Mean predicted aligned error: 4.93 Å